Protein AF-A0ABD1ZIT6-F1 (afdb_monomer)

Mean predicted aligned error: 5.79 Å

Solvent-accessible surface area (backbone atoms only — not comparable to full-atom values): 4690 Å² total; per-residue (Å²): 130,78,80,90,46,89,75,56,44,66,58,48,43,85,68,72,94,75,81,75,82,65,56,96,93,47,73,84,76,70,83,51,71,67,40,54,75,67,50,57,71,71,62,34,29,83,49,67,76,58,82,41,64,73,57,51,51,53,52,52,50,41,68,74,67,43,85,72,80,125

Structure (mmCIF, N/CA/C/O backbone):
data_AF-A0ABD1ZIT6-F1
#
_entry.id   AF-A0ABD1ZIT6-F1
#
loop_
_atom_site.group_PDB
_atom_site.id
_atom_site.type_symbol
_atom_site.label_atom_id
_atom_site.label_alt_id
_atom_site.label_comp_id
_atom_site.label_asym_id
_atom_site.label_entity_id
_atom_site.label_seq_id
_atom_site.pdbx_PDB_ins_code
_atom_site.Cartn_x
_atom_site.Cartn_y
_atom_site.Cartn_z
_atom_site.occupancy
_atom_site.B_iso_or_equiv
_atom_site.auth_seq_id
_atom_site.auth_comp_id
_atom_site.auth_asym_id
_atom_site.auth_atom_id
_atom_site.pdbx_PDB_model_num
ATOM 1 N N . MET A 1 1 ? -1.419 0.800 -5.129 1.00 70.44 1 MET A N 1
ATOM 2 C CA . MET A 1 1 ? -0.629 1.246 -3.953 1.00 70.44 1 MET A CA 1
ATOM 3 C C . MET A 1 1 ? -1.510 2.097 -3.058 1.00 70.44 1 MET A C 1
ATOM 5 O O . MET A 1 1 ? -2.252 2.923 -3.576 1.00 70.44 1 MET A O 1
ATOM 9 N N . ALA A 1 2 ? -1.459 1.885 -1.744 1.00 73.31 2 ALA A N 1
ATOM 10 C CA . ALA A 1 2 ? -2.329 2.572 -0.796 1.00 73.31 2 ALA A CA 1
ATOM 11 C C . ALA A 1 2 ? -1.875 4.027 -0.575 1.00 73.31 2 ALA A C 1
ATOM 13 O O . ALA A 1 2 ? -1.143 4.323 0.358 1.00 73.31 2 ALA A O 1
ATOM 14 N N . LYS A 1 3 ? -2.295 4.933 -1.468 1.00 78.31 3 LYS A N 1
ATOM 15 C CA . LYS A 1 3 ? -2.016 6.378 -1.372 1.00 78.31 3 LYS A CA 1
ATOM 16 C C . LYS A 1 3 ? -2.871 7.081 -0.307 1.00 78.31 3 LYS A C 1
ATOM 18 O O . LYS A 1 3 ? -2.520 8.166 0.131 1.00 78.31 3 LYS A O 1
ATOM 23 N N . HIS A 1 4 ? -3.987 6.470 0.096 1.00 86.94 4 HIS A N 1
ATOM 24 C CA . HIS A 1 4 ? -4.956 7.059 1.028 1.00 86.94 4 HIS A CA 1
ATOM 25 C C . HIS A 1 4 ? -4.507 7.042 2.495 1.00 86.94 4 HIS A C 1
ATOM 27 O O . HIS A 1 4 ? -5.075 7.763 3.308 1.00 86.94 4 HIS A O 1
ATOM 33 N N . HIS A 1 5 ? -3.511 6.222 2.835 1.00 89.88 5 HIS A N 1
ATOM 34 C CA . HIS A 1 5 ? -3.069 6.007 4.210 1.00 89.88 5 HIS A CA 1
ATOM 35 C C . HIS A 1 5 ? -1.561 6.283 4.308 1.00 89.88 5 HIS A C 1
ATOM 37 O O . HIS A 1 5 ? -0.768 5.449 3.861 1.00 89.88 5 HIS A O 1
ATOM 43 N N . PRO A 1 6 ? -1.151 7.456 4.831 1.00 90.38 6 PRO A N 1
ATOM 44 C CA . PRO A 1 6 ? 0.255 7.872 4.853 1.00 90.38 6 PRO A CA 1
ATOM 45 C C . PRO A 1 6 ? 1.113 7.064 5.837 1.00 90.38 6 PRO A C 1
ATOM 47 O O . PRO A 1 6 ? 2.336 7.092 5.762 1.00 90.38 6 PRO A O 1
ATOM 50 N N . ASP A 1 7 ? 0.479 6.340 6.753 1.00 93.25 7 ASP A N 1
ATOM 51 C CA . ASP A 1 7 ? 1.093 5.511 7.784 1.00 93.25 7 ASP A CA 1
ATOM 52 C C . ASP A 1 7 ? 1.463 4.098 7.297 1.00 93.25 7 ASP A C 1
ATOM 54 O O . ASP A 1 7 ? 2.090 3.336 8.034 1.00 93.25 7 ASP A O 1
ATOM 58 N N . LEU A 1 8 ? 1.096 3.718 6.067 1.00 93.38 8 LEU A N 1
ATOM 59 C CA . LEU A 1 8 ? 1.428 2.406 5.513 1.00 93.38 8 LEU A CA 1
ATOM 60 C C . LEU A 1 8 ? 2.864 2.360 4.980 1.00 93.38 8 LEU A C 1
ATOM 62 O O . LEU A 1 8 ? 3.270 3.139 4.119 1.00 93.38 8 LEU A O 1
ATOM 66 N N . ILE A 1 9 ? 3.619 1.376 5.461 1.00 93.56 9 ILE A N 1
ATOM 67 C CA . ILE A 1 9 ? 5.034 1.171 5.164 1.00 93.56 9 ILE A CA 1
ATOM 68 C C . ILE A 1 9 ? 5.167 0.082 4.097 1.00 93.56 9 ILE A C 1
ATOM 70 O O . ILE A 1 9 ? 4.732 -1.060 4.279 1.00 93.56 9 ILE A O 1
ATOM 74 N N . MET A 1 10 ? 5.800 0.438 2.979 1.00 93.00 10 MET A N 1
ATOM 75 C CA . MET A 1 10 ? 6.126 -0.485 1.889 1.00 93.00 10 MET A CA 1
ATOM 76 C C . MET A 1 10 ? 7.446 -1.214 2.155 1.00 93.00 10 MET A C 1
ATOM 78 O O . MET A 1 10 ? 8.384 -0.634 2.694 1.00 93.00 10 MET A O 1
ATOM 82 N N . CYS A 1 11 ? 7.540 -2.477 1.732 1.00 94.75 11 CYS A N 1
ATOM 83 C CA . CYS A 1 11 ? 8.706 -3.325 1.970 1.00 94.75 11 CYS A CA 1
ATOM 84 C C . CYS A 1 11 ? 9.969 -2.861 1.226 1.00 94.75 11 CYS A C 1
ATOM 86 O O . CYS A 1 11 ? 11.029 -2.801 1.844 1.00 94.75 11 CYS A O 1
ATOM 88 N N . ARG A 1 12 ? 9.880 -2.576 -0.084 1.00 94.50 12 ARG A N 1
ATOM 89 C CA . ARG A 1 12 ? 10.995 -2.118 -0.951 1.00 94.50 12 ARG A CA 1
ATOM 90 C C . ARG A 1 12 ? 12.253 -3.007 -0.979 1.00 94.50 12 ARG A C 1
ATOM 92 O O . ARG A 1 12 ? 13.287 -2.608 -1.497 1.00 94.50 12 ARG A O 1
ATOM 99 N N . LYS A 1 13 ? 12.188 -4.235 -0.456 1.00 95.56 13 LYS A N 1
ATOM 100 C CA . LYS A 1 13 ? 13.266 -5.228 -0.608 1.00 95.56 13 LYS A CA 1
ATOM 101 C C . LYS A 1 13 ? 13.367 -5.700 -2.060 1.00 95.56 13 LYS A C 1
ATOM 103 O O . LYS A 1 13 ? 12.382 -5.615 -2.796 1.00 95.56 13 LYS A O 1
ATOM 108 N N . GLN A 1 14 ? 14.523 -6.244 -2.446 1.00 94.56 14 GLN A N 1
ATOM 109 C CA . GLN A 1 14 ? 14.716 -6.842 -3.769 1.00 94.56 14 GLN A CA 1
ATOM 110 C C . GLN A 1 14 ? 13.624 -7.899 -4.038 1.00 94.56 14 GLN A C 1
ATOM 112 O O . GLN A 1 14 ? 13.412 -8.778 -3.194 1.00 94.56 14 GLN A O 1
ATOM 117 N N . PRO A 1 15 ? 12.882 -7.800 -5.157 1.00 93.06 15 PRO A N 1
ATOM 118 C CA . PRO A 1 15 ? 11.830 -8.752 -5.478 1.00 93.06 15 PRO A CA 1
ATOM 119 C C . PRO A 1 15 ? 12.441 -10.100 -5.881 1.00 93.06 15 PRO A C 1
ATOM 121 O O . PRO A 1 15 ? 13.420 -10.156 -6.620 1.00 93.06 15 PRO A O 1
ATOM 124 N N . GLY A 1 16 ? 11.858 -11.186 -5.374 1.00 93.56 16 GLY A N 1
ATOM 125 C CA . GLY A 1 16 ? 12.169 -12.546 -5.817 1.00 93.56 16 GLY A CA 1
ATOM 126 C C . GLY A 1 16 ? 11.250 -13.002 -6.953 1.00 93.56 16 GLY A C 1
ATOM 127 O O . GLY A 1 16 ? 10.494 -12.215 -7.513 1.00 93.56 16 GLY A O 1
ATOM 128 N N . ILE A 1 17 ? 11.256 -14.304 -7.241 1.00 95.12 17 ILE A N 1
ATOM 129 C CA . ILE A 1 17 ? 10.428 -14.921 -8.299 1.00 95.12 17 ILE A CA 1
ATOM 130 C C . ILE A 1 17 ? 8.949 -15.115 -7.917 1.00 95.12 17 ILE A C 1
ATOM 132 O O . ILE A 1 17 ? 8.140 -15.532 -8.742 1.00 95.12 17 ILE A O 1
ATOM 136 N N . ALA A 1 18 ? 8.585 -14.877 -6.656 1.00 93.62 18 ALA A N 1
ATOM 137 C CA . ALA A 1 18 ? 7.236 -15.124 -6.162 1.00 93.62 18 ALA A CA 1
ATOM 138 C C . ALA A 1 18 ? 6.264 -14.018 -6.598 1.00 93.62 18 ALA A C 1
ATOM 140 O O . ALA A 1 18 ? 6.497 -12.836 -6.341 1.00 93.62 18 ALA A O 1
ATOM 141 N N . ILE A 1 19 ? 5.133 -14.418 -7.179 1.00 90.94 19 ILE A N 1
ATOM 142 C CA . ILE A 1 19 ? 4.050 -13.504 -7.556 1.00 90.94 19 ILE A CA 1
ATOM 143 C C . ILE A 1 19 ? 3.201 -13.182 -6.315 1.00 90.94 19 ILE A C 1
ATOM 145 O O . ILE A 1 19 ? 2.768 -14.079 -5.584 1.00 90.94 19 ILE A O 1
ATOM 149 N N . GLY A 1 20 ? 2.977 -11.891 -6.058 1.00 88.00 20 GLY A N 1
ATOM 150 C CA . GLY A 1 20 ? 2.146 -11.420 -4.950 1.00 88.00 20 GLY A CA 1
ATOM 151 C C . GLY A 1 20 ? 0.666 -11.743 -5.168 1.00 88.00 20 GLY A C 1
ATOM 152 O O . GLY A 1 20 ? 0.140 -11.520 -6.250 1.00 88.00 20 GLY A O 1
ATOM 153 N N . ARG A 1 21 ? -0.010 -12.243 -4.128 1.00 90.31 21 ARG A N 1
ATOM 154 C CA . ARG A 1 21 ? -1.453 -12.537 -4.131 1.00 90.31 21 ARG A CA 1
ATOM 155 C C . ARG A 1 21 ? -2.190 -11.605 -3.173 1.00 90.31 21 ARG A C 1
ATOM 157 O O . ARG A 1 21 ? -1.626 -11.210 -2.149 1.00 90.31 21 ARG A O 1
ATOM 164 N N . LEU A 1 22 ? -3.437 -11.278 -3.499 1.00 90.25 22 LEU A N 1
ATOM 165 C CA . LEU A 1 22 ? -4.325 -10.463 -2.670 1.00 90.25 22 LEU A CA 1
ATOM 166 C C . LEU A 1 22 ? -5.444 -11.319 -2.056 1.00 90.25 22 LEU A C 1
ATOM 168 O O . LEU A 1 22 ? -5.599 -12.492 -2.389 1.00 90.25 22 LEU A O 1
ATOM 172 N N . CYS A 1 23 ? -6.145 -10.768 -1.063 1.00 91.00 23 CYS A N 1
ATOM 173 C CA . CYS A 1 23 ? -7.298 -11.434 -0.457 1.00 91.00 23 CYS A CA 1
ATOM 174 C C . CYS A 1 23 ? -8.548 -11.220 -1.316 1.00 91.00 23 CYS A C 1
ATOM 176 O O . CYS A 1 23 ? -8.599 -10.277 -2.088 1.00 91.00 23 CYS A O 1
ATOM 178 N N . GLU A 1 24 ? -9.591 -12.016 -1.094 1.00 92.44 24 GLU A N 1
ATOM 179 C CA . GLU A 1 24 ? -10.879 -11.959 -1.815 1.00 92.44 24 GLU A CA 1
ATOM 180 C C . GLU A 1 24 ? -11.569 -10.580 -1.858 1.00 92.44 24 GLU A C 1
ATOM 182 O O . GLU A 1 24 ? -12.454 -10.352 -2.672 1.00 92.44 24 GLU A O 1
ATOM 187 N N . LYS A 1 25 ? -11.187 -9.649 -0.974 1.00 90.69 25 LYS A N 1
ATOM 188 C CA . LYS A 1 25 ? -11.733 -8.282 -0.928 1.00 90.69 25 LYS A CA 1
ATOM 189 C C . LYS A 1 25 ? -11.004 -7.311 -1.861 1.00 90.69 25 LYS A C 1
ATOM 191 O O . LYS A 1 25 ? -11.340 -6.128 -1.881 1.00 90.69 25 LYS A O 1
ATOM 196 N N . CYS A 1 26 ? -9.970 -7.776 -2.552 1.00 87.94 26 CYS A N 1
ATOM 197 C CA . CYS A 1 26 ? -9.149 -7.004 -3.468 1.00 87.94 26 CYS A CA 1
ATOM 198 C C . CYS A 1 26 ? -8.934 -7.813 -4.754 1.00 87.94 26 CYS A C 1
ATOM 200 O O . CYS A 1 26 ? -8.616 -8.996 -4.681 1.00 87.94 26 CYS A O 1
ATOM 202 N N . ASP A 1 27 ? -9.055 -7.161 -5.909 1.00 88.69 27 ASP A N 1
ATOM 203 C CA . ASP A 1 27 ? -8.737 -7.771 -7.206 1.00 88.69 27 ASP A CA 1
ATOM 204 C C . ASP A 1 27 ? -7.241 -8.089 -7.340 1.00 88.69 27 ASP A C 1
ATOM 206 O O . ASP A 1 27 ? -6.429 -7.613 -6.544 1.00 88.69 27 ASP A O 1
ATOM 210 N N . ASP A 1 28 ? -6.870 -8.871 -8.357 1.00 85.69 28 ASP A N 1
ATOM 211 C CA . ASP A 1 28 ? -5.486 -9.278 -8.613 1.00 85.69 28 ASP A CA 1
ATOM 212 C C . ASP A 1 28 ? -4.498 -8.099 -8.694 1.00 85.69 28 ASP A C 1
ATOM 214 O O . ASP A 1 28 ? -4.792 -6.998 -9.170 1.00 85.69 28 ASP A O 1
ATOM 218 N N . ALA A 1 29 ? -3.274 -8.341 -8.217 1.00 89.94 29 ALA A N 1
ATOM 219 C CA . ALA A 1 29 ? -2.254 -7.310 -8.083 1.00 89.94 29 ALA A CA 1
ATOM 220 C C . ALA A 1 29 ? -1.475 -7.090 -9.387 1.00 89.94 29 ALA A C 1
ATOM 222 O O . ALA A 1 29 ? -0.569 -7.857 -9.712 1.00 89.94 29 ALA A O 1
ATOM 223 N N . TYR A 1 30 ? -1.739 -5.967 -10.057 1.00 92.62 30 TYR A N 1
ATOM 224 C CA . TYR A 1 30 ? -0.941 -5.476 -11.184 1.00 92.62 30 TYR A CA 1
ATOM 225 C C . TYR A 1 30 ? -0.505 -4.021 -10.971 1.00 92.62 30 TYR A C 1
ATOM 227 O O . TYR A 1 30 ? -1.179 -3.237 -10.295 1.00 92.62 30 TYR A O 1
ATOM 235 N N . TYR A 1 31 ? 0.630 -3.635 -11.562 1.00 93.31 31 TYR A N 1
ATOM 236 C CA . TYR A 1 31 ? 1.009 -2.226 -11.661 1.00 93.31 31 TYR A CA 1
ATOM 237 C C . TYR A 1 31 ? 0.174 -1.548 -12.747 1.00 93.31 31 TYR A C 1
ATOM 239 O O . TYR A 1 31 ? 0.051 -2.057 -13.859 1.00 93.31 31 TYR A O 1
ATOM 247 N N . CYS A 1 32 ? -0.412 -0.392 -12.431 1.00 93.50 32 CYS A N 1
ATOM 248 C CA . CYS A 1 32 ? -1.131 0.387 -13.432 1.00 93.50 32 CYS A CA 1
ATOM 249 C C . CYS A 1 32 ? -0.156 1.060 -14.408 1.00 93.50 32 CYS A C 1
ATOM 251 O O . CYS A 1 32 ? 1.007 1.302 -14.079 1.00 93.50 32 CYS A O 1
ATOM 253 N N . LYS A 1 33 ? -0.668 1.437 -15.586 1.00 96.88 33 LYS A N 1
ATOM 254 C CA . LYS A 1 33 ? 0.108 2.082 -16.656 1.00 96.88 33 LYS A CA 1
ATOM 255 C C . LYS A 1 33 ? 0.919 3.284 -16.166 1.00 96.88 33 LYS A C 1
ATOM 257 O O . LYS A 1 33 ? 2.092 3.399 -16.495 1.00 96.88 33 LYS A O 1
ATOM 262 N N . GLU A 1 34 ? 0.312 4.152 -15.361 1.00 96.62 34 GLU A N 1
ATOM 263 C CA . GLU A 1 34 ? 0.982 5.343 -14.826 1.00 96.62 34 GLU A CA 1
ATOM 264 C C . GLU A 1 34 ? 2.148 4.992 -13.897 1.00 96.62 34 GLU A C 1
ATOM 266 O O . GLU A 1 34 ? 3.184 5.649 -13.940 1.00 96.62 34 GLU A O 1
ATOM 271 N N . CYS A 1 35 ? 2.005 3.951 -13.068 1.00 94.81 35 CYS A N 1
ATOM 272 C CA . CYS A 1 35 ? 3.091 3.499 -12.202 1.00 94.81 35 CYS A CA 1
ATOM 273 C C . CYS A 1 35 ? 4.260 2.949 -13.020 1.00 94.81 35 CYS A C 1
ATOM 275 O O . CYS A 1 35 ? 5.396 3.272 -12.697 1.00 94.81 35 CYS A O 1
ATOM 277 N N . THR A 1 36 ? 3.988 2.187 -14.083 1.00 95.75 36 THR A N 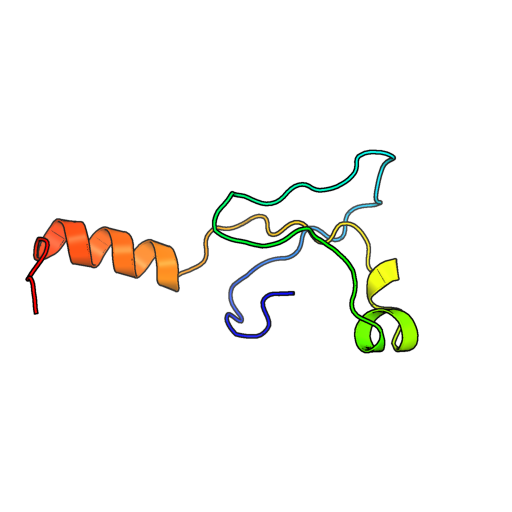1
ATOM 278 C CA . THR A 1 36 ? 5.030 1.670 -14.982 1.00 95.75 36 THR A CA 1
ATO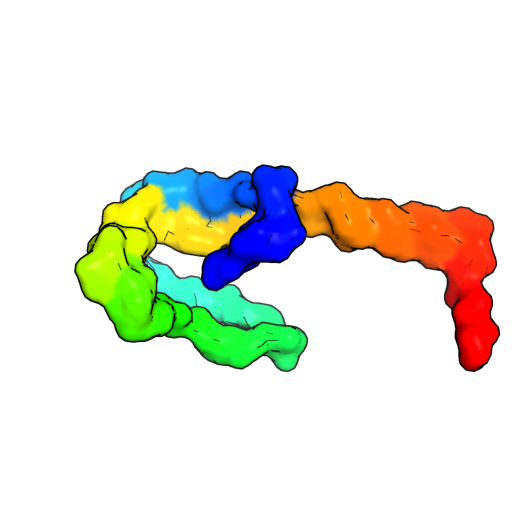M 279 C C . THR 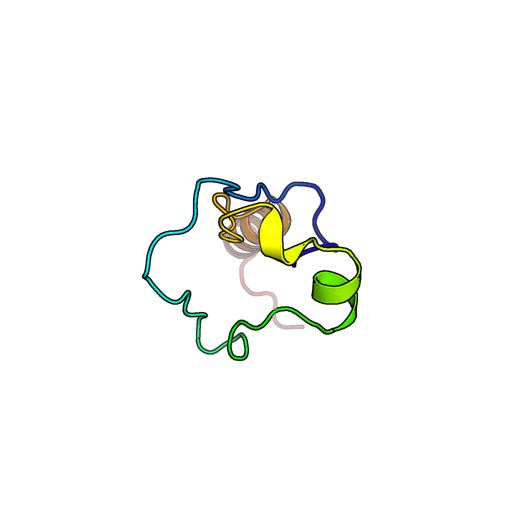A 1 36 ? 5.709 2.785 -15.778 1.00 95.75 36 THR A C 1
ATOM 281 O O . THR A 1 36 ? 6.926 2.799 -15.913 1.00 95.75 36 THR A O 1
ATOM 284 N N . GLN A 1 37 ? 4.948 3.767 -16.272 1.00 97.44 37 GLN A N 1
ATOM 285 C CA . GLN A 1 37 ? 5.510 4.924 -16.984 1.00 97.44 37 GLN A CA 1
ATOM 286 C C . GLN A 1 37 ? 6.400 5.796 -16.091 1.00 97.44 37 GLN A C 1
ATOM 288 O O . GLN A 1 37 ? 7.341 6.410 -16.579 1.00 97.44 37 GLN A O 1
ATOM 293 N N . GLN A 1 38 ? 6.097 5.853 -14.794 1.00 96.69 38 GLN A N 1
ATOM 294 C CA . GLN A 1 38 ? 6.891 6.563 -13.788 1.00 96.69 38 GLN A CA 1
ATOM 295 C C . GLN A 1 38 ? 7.974 5.677 -13.148 1.00 96.69 38 GLN A C 1
ATOM 297 O O . GLN A 1 38 ? 8.561 6.089 -12.153 1.00 96.69 38 GLN A O 1
ATOM 302 N N . GLU A 1 39 ? 8.192 4.463 -13.665 1.00 95.38 39 GLU A N 1
ATOM 303 C CA . GLU A 1 39 ? 9.160 3.468 -13.170 1.00 95.38 39 GLU A CA 1
ATOM 304 C C . GLU A 1 39 ? 8.984 3.044 -11.696 1.00 95.38 39 GLU A C 1
ATOM 306 O O . GLU A 1 39 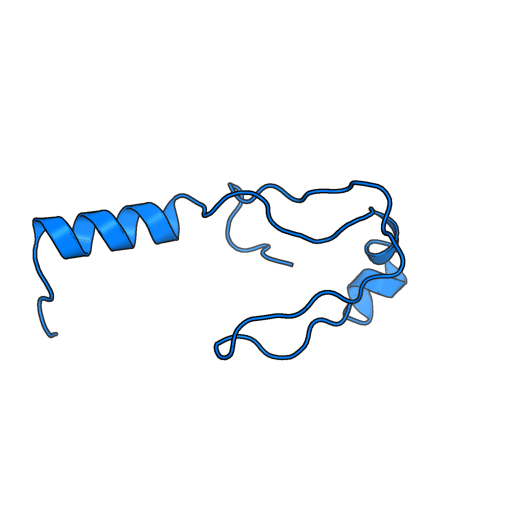? 9.875 2.447 -11.092 1.00 95.38 39 GLU A O 1
ATOM 311 N N . LYS A 1 40 ? 7.807 3.285 -11.106 1.00 93.25 40 LYS A N 1
ATOM 312 C CA . LYS A 1 40 ? 7.490 2.930 -9.707 1.00 93.25 40 LYS A CA 1
ATOM 313 C C . LYS A 1 40 ? 7.375 1.427 -9.476 1.00 93.25 40 LYS A C 1
ATOM 315 O O . LYS A 1 40 ? 7.402 0.959 -8.341 1.00 93.25 40 LYS A O 1
ATOM 320 N N . ASP A 1 41 ? 7.211 0.656 -10.542 1.00 93.62 41 ASP A N 1
ATOM 321 C CA . ASP A 1 41 ? 7.261 -0.804 -10.525 1.00 93.62 41 ASP A CA 1
ATOM 322 C C . ASP A 1 41 ? 8.665 -1.351 -10.208 1.00 93.62 41 ASP A C 1
ATOM 324 O O . ASP A 1 41 ? 8.793 -2.512 -9.814 1.00 93.62 41 ASP A O 1
ATOM 328 N N . ARG A 1 42 ? 9.707 -0.512 -10.311 1.00 93.75 42 ARG A N 1
ATOM 329 C CA . ARG A 1 42 ? 11.109 -0.873 -10.058 1.00 93.75 42 ARG A CA 1
ATOM 330 C C . ARG A 1 42 ? 11.606 -0.534 -8.649 1.00 93.75 42 ARG A C 1
ATOM 332 O O . ARG A 1 42 ? 12.725 -0.901 -8.304 1.00 93.75 42 ARG A O 1
ATOM 339 N N . ASP A 1 43 ? 10.769 0.075 -7.805 1.00 92.56 43 ASP A N 1
ATOM 340 C CA . ASP A 1 43 ? 11.105 0.478 -6.424 1.00 92.56 43 ASP A CA 1
ATOM 341 C C . ASP A 1 43 ? 11.340 -0.709 -5.459 1.00 92.56 43 ASP A C 1
ATOM 343 O O . ASP A 1 43 ? 11.728 -0.525 -4.301 1.00 92.56 43 ASP A O 1
ATO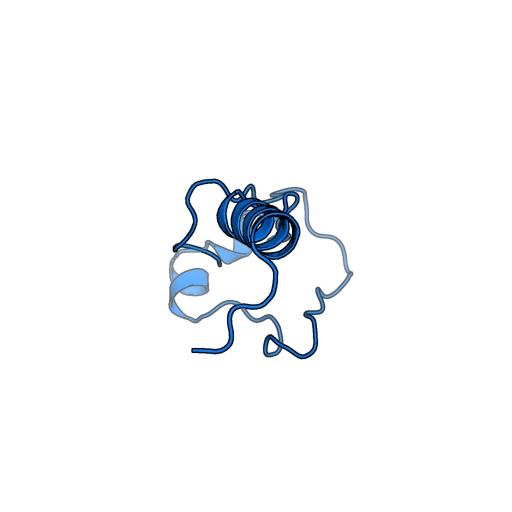M 347 N N . GLY A 1 44 ? 11.070 -1.937 -5.906 1.00 93.62 44 GLY A N 1
ATOM 348 C CA . GLY A 1 44 ? 11.218 -3.170 -5.136 1.00 93.62 44 GLY A CA 1
ATOM 349 C C . GLY A 1 44 ? 9.881 -3.787 -4.722 1.00 93.62 44 GLY A C 1
ATOM 350 O O . GLY A 1 44 ? 8.844 -3.568 -5.342 1.00 93.62 44 GLY A O 1
ATOM 351 N N . CYS A 1 45 ? 9.893 -4.613 -3.674 1.00 94.75 45 CYS A N 1
ATOM 352 C CA . CYS A 1 45 ? 8.717 -5.365 -3.241 1.00 94.75 45 CYS A CA 1
ATOM 353 C C . CYS A 1 45 ? 7.566 -4.435 -2.784 1.00 94.75 45 CYS A C 1
ATOM 355 O O . CYS A 1 45 ? 7.726 -3.720 -1.786 1.00 94.75 45 CYS A O 1
ATOM 357 N N . PRO A 1 46 ? 6.373 -4.499 -3.413 1.00 93.69 46 PRO A N 1
ATOM 358 C CA . PRO A 1 46 ? 5.241 -3.618 -3.107 1.00 93.69 46 PRO A CA 1
ATOM 359 C C . PRO A 1 46 ? 4.416 -4.069 -1.884 1.00 93.69 46 PRO A C 1
ATOM 361 O O . PRO A 1 46 ? 3.305 -3.583 -1.668 1.00 93.69 46 PRO A O 1
ATOM 364 N N . LYS A 1 47 ? 4.914 -5.026 -1.086 1.00 93.00 47 LYS A N 1
ATOM 365 C CA . LYS A 1 47 ? 4.203 -5.564 0.082 1.00 93.00 47 LYS A CA 1
ATOM 366 C C . LYS A 1 47 ? 4.141 -4.527 1.205 1.00 93.00 47 LYS A C 1
ATOM 368 O O . LYS A 1 47 ? 5.175 -4.026 1.639 1.00 93.00 47 LYS A O 1
ATOM 373 N N . ILE A 1 48 ? 2.9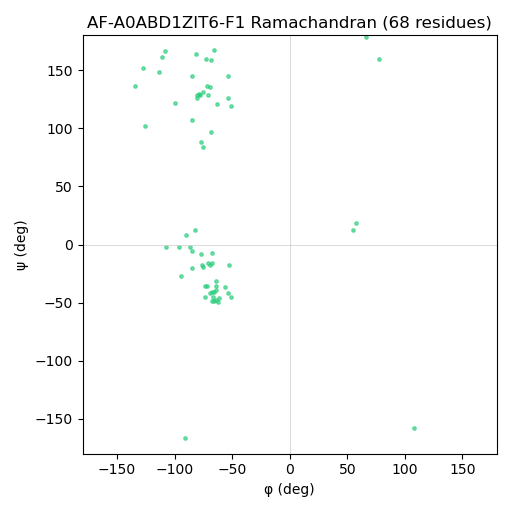42 -4.278 1.723 1.00 93.69 48 ILE A N 1
ATOM 374 C CA . ILE A 1 48 ? 2.733 -3.474 2.931 1.00 93.69 48 ILE A CA 1
ATOM 375 C C . ILE A 1 48 ? 3.052 -4.343 4.154 1.00 93.69 48 ILE A C 1
ATOM 377 O O . ILE A 1 48 ? 2.562 -5.471 4.254 1.00 93.69 48 ILE A O 1
ATOM 381 N N . VAL A 1 49 ? 3.891 -3.844 5.065 1.00 94.62 49 VAL A N 1
ATOM 382 C CA . VAL A 1 49 ? 4.356 -4.624 6.230 1.00 94.62 49 VAL A CA 1
ATOM 383 C C . VAL A 1 49 ? 3.519 -4.405 7.489 1.00 94.62 49 VAL A C 1
ATOM 385 O O . VAL A 1 49 ? 3.435 -5.306 8.319 1.00 94.62 49 VAL A O 1
ATOM 388 N N . ASN A 1 50 ? 2.887 -3.241 7.631 1.00 93.69 50 ASN A N 1
ATOM 389 C CA . ASN A 1 50 ? 2.082 -2.871 8.794 1.00 93.69 50 ASN A CA 1
ATOM 390 C C . ASN A 1 50 ? 0.579 -2.795 8.460 1.00 93.69 50 ASN A C 1
ATOM 392 O O . ASN A 1 50 ? 0.178 -2.695 7.305 1.00 93.69 50 ASN A O 1
ATOM 396 N N . LEU A 1 51 ? -0.277 -2.855 9.484 1.00 90.38 51 LEU A N 1
ATOM 397 C CA . LEU A 1 51 ? -1.737 -2.883 9.312 1.00 90.38 51 LEU A CA 1
ATOM 398 C C . LEU A 1 51 ? -2.371 -1.483 9.162 1.00 90.38 51 LEU A C 1
ATOM 400 O O . LEU A 1 51 ? -3.471 -1.369 8.618 1.00 90.38 51 LEU A O 1
ATOM 404 N N . GLY A 1 52 ? -1.666 -0.441 9.609 1.00 92.69 52 GLY A N 1
ATOM 405 C CA . GLY A 1 52 ? -2.129 0.948 9.645 1.00 92.69 52 GLY A CA 1
ATOM 406 C C . GLY A 1 52 ? -3.094 1.265 10.798 1.00 92.69 52 GLY A C 1
ATOM 407 O O . GLY A 1 52 ? -3.734 0.375 11.370 1.00 92.69 52 GLY A O 1
ATOM 408 N N . GLY A 1 53 ? -3.205 2.549 11.136 1.00 92.81 53 GLY A N 1
ATOM 409 C CA . GLY A 1 53 ? -4.059 3.090 12.193 1.00 92.81 53 GLY A CA 1
ATOM 410 C C . GLY A 1 53 ? -5.536 2.863 11.902 1.00 92.81 53 GLY A C 1
ATOM 411 O O . GLY A 1 53 ? -6.223 2.263 12.714 1.00 92.81 53 GLY A O 1
ATOM 412 N N . ALA A 1 54 ? -5.995 3.164 10.683 1.00 90.25 54 ALA A N 1
ATOM 413 C CA . ALA A 1 54 ? -7.413 3.066 10.321 1.00 90.25 54 ALA A CA 1
ATOM 414 C C . ALA A 1 54 ? -8.045 1.689 10.620 1.00 90.25 54 ALA A C 1
ATOM 416 O O . ALA A 1 54 ? -9.163 1.603 11.122 1.00 90.25 54 ALA A O 1
ATOM 417 N N . LYS A 1 55 ? -7.334 0.586 10.345 1.00 89.88 55 LYS A N 1
ATOM 418 C CA . LYS A 1 55 ? -7.823 -0.768 10.671 1.00 89.88 55 LYS A CA 1
ATOM 419 C C . LYS A 1 55 ? -7.760 -1.069 12.166 1.00 89.88 55 LYS A C 1
ATOM 421 O O . LYS A 1 55 ? -8.629 -1.772 12.681 1.00 89.88 55 LYS A O 1
ATOM 426 N N . THR A 1 56 ? -6.729 -0.566 12.833 1.00 91.31 56 THR A N 1
ATOM 427 C CA . THR A 1 56 ? -6.517 -0.733 14.273 1.00 91.31 56 THR A CA 1
ATOM 428 C C . THR A 1 56 ? -7.603 0.003 15.059 1.00 91.31 56 THR A C 1
ATOM 430 O O . THR A 1 56 ? -8.229 -0.585 15.939 1.00 91.31 56 THR A O 1
ATOM 433 N N . ASP A 1 57 ? -7.910 1.236 14.667 1.00 90.94 57 ASP A N 1
ATOM 434 C CA . ASP A 1 57 ? -8.955 2.066 15.259 1.00 90.94 57 ASP A CA 1
ATOM 435 C C . ASP A 1 57 ? -10.326 1.410 15.086 1.00 90.94 57 ASP A C 1
ATOM 437 O O . ASP A 1 57 ? -11.016 1.162 16.073 1.00 90.94 57 ASP A O 1
ATOM 441 N N . LEU A 1 58 ? -10.670 0.983 13.864 1.00 90.00 58 LEU A N 1
ATOM 442 C CA . LEU A 1 58 ? -11.922 0.264 13.595 1.00 90.00 58 LEU A CA 1
ATOM 443 C C . LEU A 1 58 ? -12.078 -1.008 14.442 1.00 90.00 58 LEU A C 1
ATOM 445 O O . LEU A 1 58 ? -13.188 -1.352 14.857 1.00 90.00 58 LEU A O 1
ATOM 449 N N . PHE A 1 59 ? -10.983 -1.731 14.694 1.00 91.19 59 PHE A N 1
ATOM 450 C CA . PHE A 1 59 ? -11.002 -2.909 15.557 1.00 91.19 59 PHE A CA 1
ATOM 451 C C . PHE A 1 59 ? -11.333 -2.537 17.010 1.00 91.19 59 PHE A C 1
ATOM 453 O O . PHE A 1 59 ? -12.220 -3.147 17.617 1.00 91.19 59 PHE A O 1
ATOM 460 N N . TYR A 1 60 ? -10.662 -1.524 17.563 1.00 89.94 60 TYR A N 1
ATOM 461 C CA . TYR A 1 60 ? -10.869 -1.109 18.950 1.00 89.94 60 TYR A CA 1
ATOM 462 C C . TYR A 1 60 ? -12.205 -0.398 19.171 1.00 89.94 60 TYR A C 1
ATOM 464 O O . TYR A 1 60 ? -12.851 -0.638 20.191 1.00 89.94 60 TYR A O 1
ATOM 472 N N . GLU A 1 61 ? -12.676 0.398 18.215 1.00 91.12 61 GLU A N 1
ATOM 473 C CA . GLU A 1 61 ? -14.005 1.011 18.253 1.00 91.12 61 GLU A CA 1
ATOM 474 C C . GLU A 1 61 ? -15.107 -0.050 18.280 1.00 91.12 61 GLU A C 1
ATOM 476 O O . GLU A 1 61 ? -16.002 0.008 19.128 1.00 91.12 61 GLU A O 1
ATOM 481 N N . ARG A 1 62 ? -15.010 -1.073 17.417 1.00 89.56 62 ARG A N 1
ATOM 482 C CA . ARG A 1 62 ? -15.968 -2.189 17.387 1.00 89.56 62 ARG A CA 1
ATOM 483 C C . ARG A 1 62 ? -15.939 -3.006 18.679 1.00 89.56 62 ARG A C 1
ATOM 485 O O . ARG A 1 62 ? -16.990 -3.464 19.120 1.00 89.56 62 ARG A O 1
ATOM 492 N N . LYS A 1 63 ? -14.766 -3.179 19.300 1.00 88.88 63 LYS A N 1
ATOM 493 C CA . LYS A 1 63 ? -14.630 -3.856 20.600 1.00 88.88 63 LYS A CA 1
ATOM 494 C C . LYS A 1 63 ? -15.222 -3.028 21.745 1.00 88.88 63 LYS A C 1
ATOM 496 O O . LYS A 1 63 ? -15.875 -3.590 22.615 1.00 88.88 63 LYS A O 1
ATOM 501 N N . LYS A 1 64 ? -14.990 -1.711 21.752 1.00 88.12 64 LYS A N 1
ATOM 502 C CA . LYS A 1 64 ? -15.423 -0.803 22.826 1.00 88.12 64 LYS A CA 1
ATOM 503 C C . LYS A 1 64 ? -16.925 -0.538 22.799 1.00 88.12 64 LYS A C 1
ATOM 505 O O . LYS A 1 64 ? -17.561 -0.557 23.847 1.00 88.12 64 LYS A O 1
ATOM 510 N N . TYR A 1 65 ? -17.483 -0.263 21.624 1.00 81.88 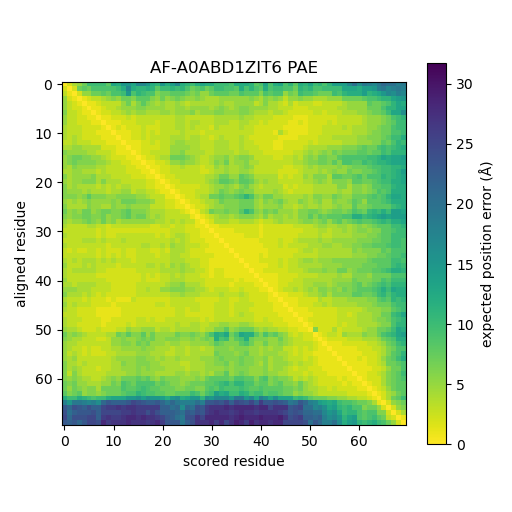65 TYR A N 1
ATOM 511 C CA . TYR A 1 65 ? -18.872 0.185 21.488 1.00 81.88 65 TYR A CA 1
ATOM 512 C C . TYR A 1 65 ? -19.813 -0.880 20.910 1.00 81.88 65 TYR A C 1
ATOM 514 O O . TYR A 1 65 ? -21.013 -0.626 20.796 1.00 81.88 65 TYR A O 1
ATOM 522 N N . GLY A 1 66 ? -19.293 -2.062 20.561 1.00 73.19 66 GLY A N 1
ATOM 523 C CA . GLY A 1 66 ? -20.049 -3.102 19.868 1.00 73.19 66 GLY A CA 1
ATOM 524 C C . GLY A 1 66 ? -20.448 -2.688 18.448 1.00 73.19 66 GLY A C 1
ATOM 525 O O . GLY A 1 66 ? -20.171 -1.583 17.978 1.00 73.19 66 GLY A O 1
ATOM 526 N N . PHE A 1 67 ? -21.120 -3.585 17.728 1.00 69.12 67 PHE A N 1
ATOM 527 C CA . PHE A 1 67 ? -21.694 -3.261 1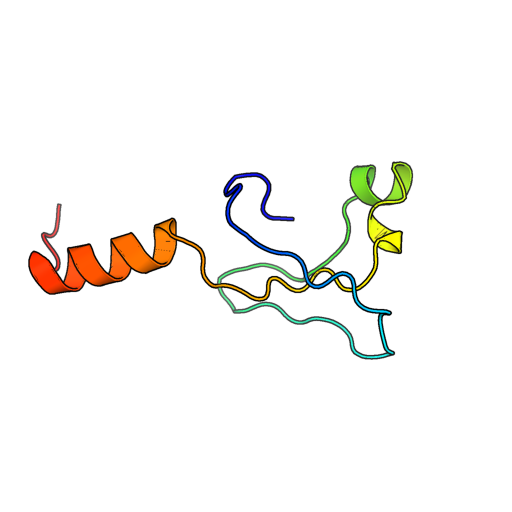6.423 1.00 69.12 67 PHE A CA 1
ATOM 528 C C . PHE A 1 67 ? -22.983 -2.455 16.644 1.00 69.12 67 PHE A C 1
ATOM 530 O O . PHE A 1 67 ? -24.067 -3.026 16.748 1.00 69.12 67 PHE A O 1
ATOM 537 N N . LYS A 1 68 ? -22.896 -1.122 16.740 1.00 64.75 68 LYS A N 1
ATOM 538 C CA . LYS A 1 68 ? -24.093 -0.284 16.582 1.00 64.75 68 LYS A CA 1
ATOM 539 C C . LYS A 1 68 ? -24.520 -0.391 15.120 1.00 64.75 68 LYS A C 1
ATOM 541 O O . LYS A 1 68 ? -23.933 0.262 14.259 1.00 64.75 68 LYS A O 1
ATOM 546 N N . LYS A 1 69 ? -25.487 -1.271 14.831 1.00 58.09 69 LYS A N 1
ATOM 547 C CA . LYS A 1 69 ? -26.226 -1.238 13.563 1.00 58.09 69 LYS A CA 1
ATOM 548 C C . LYS A 1 69 ? -26.722 0.201 13.390 1.00 58.09 69 LYS A C 1
ATOM 550 O O . LYS A 1 69 ? -27.406 0.707 14.278 1.00 58.09 69 LYS A O 1
ATOM 555 N N . ARG A 1 70 ? -26.285 0.858 12.316 1.00 60.88 70 ARG A N 1
ATOM 556 C CA . ARG A 1 70 ? -27.011 2.016 11.795 1.00 60.88 70 ARG A CA 1
ATOM 557 C C . ARG A 1 70 ? -28.384 1.560 11.328 1.00 60.88 70 ARG A C 1
ATOM 559 O O . ARG A 1 70 ? -28.463 0.408 10.840 1.00 60.88 70 ARG A O 1
#

Radius of gyration: 15.77 Å; Cα contacts (8 Å, |Δi|>4): 50; chains: 1; bounding box: 42×23×40 Å

pLDDT: mean 89.45, std 8.28, range [58.09, 97.44]

Foldseek 3Di:
DCPVAPPWDFDLPADDPDQDADDPVDDGDDDDPVCVVVVVVVSHHRDTDDPGDVVVVVVVCCVPVNPPDD

InterPro domains:
  IPR005345 PHF5-like [PF03660] (28-64)
  IPR005345 PHF5-like [PTHR13120] (28-70)

Secondary structure (DSSP, 8-state):
--TT-TTPPB--PPP-SPPP---TTS------HHHH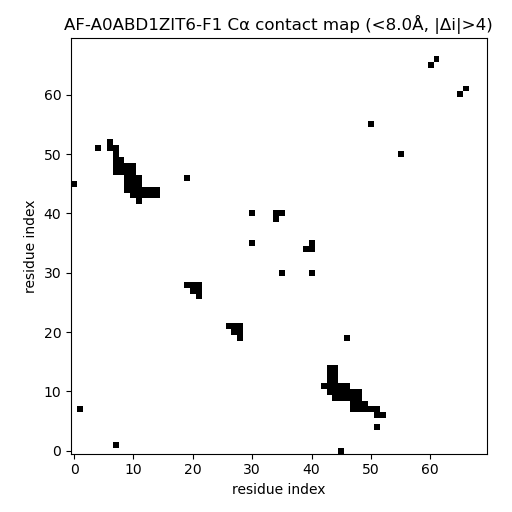HTTGGGSS---B-S--HHHHHHHHHHHHH-----

Organism: NCBI:txid41844

Sequence (70 aa):
MAKHHPDLIMCRKQPGIAIGRLCEKCDDAYYCKECTQQEKDRDGCPKIVNLGGAKTDLFYERKKYGFKKR